Protein AF-A0AAV1NY60-F1 (afdb_monomer_lite)

Organism: Scomber scombrus (NCBI:txid13677)

Radius of gyration: 29.64 Å; chains: 1; bounding box: 62×32×74 Å

InterPro domains:
  IPR008906 HAT, C-terminal dimerisation domain [PF05699] (4-54)

Sequence (114 aa):
MLRHECPDVLDLFDALLTIPTSTADCERGFSVMKQVKCDWRSTLKGETLADLLKTQLCSADIKDSDPRKAIEIWHGNSVRTHRPHFVRKRKDGTALDGVSESESENSSESSEDV

Structure (mmCIF, N/CA/C/O backbone):
data_AF-A0AAV1NY60-F1
#
_entry.id   AF-A0AAV1NY60-F1
#
loop_
_atom_site.group_PDB
_atom_site.id
_atom_site.type_symbol
_atom_site.label_atom_id
_atom_site.label_alt_id
_atom_site.label_comp_id
_atom_site.label_asym_id
_atom_site.label_entity_id
_atom_site.label_seq_id
_atom_site.pdbx_PDB_ins_code
_atom_site.Cartn_x
_atom_site.Cartn_y
_atom_site.Cartn_z
_atom_site.occupancy
_atom_site.B_iso_or_equiv
_atom_site.auth_seq_id
_atom_site.auth_comp_id
_atom_site.auth_asym_id
_atom_site.auth_atom_id
_atom_site.pdbx_PDB_model_num
ATOM 1 N N . MET A 1 1 ? -28.834 -8.456 15.345 1.00 63.53 1 MET A N 1
ATOM 2 C CA . MET A 1 1 ? -29.885 -7.552 15.859 1.00 63.53 1 MET A CA 1
ATOM 3 C C . MET A 1 1 ? -29.374 -6.113 15.915 1.00 63.53 1 MET A C 1
ATOM 5 O O . MET A 1 1 ? -29.934 -5.307 15.195 1.00 63.53 1 MET A O 1
ATOM 9 N N . LEU A 1 2 ? -28.232 -5.822 16.558 1.00 71.81 2 LEU A N 1
ATOM 10 C CA . LEU A 1 2 ? -27.646 -4.463 16.627 1.00 71.81 2 LEU A CA 1
ATOM 11 C C . LEU A 1 2 ? -27.467 -3.719 15.280 1.00 71.81 2 LEU A C 1
ATOM 13 O O . LEU A 1 2 ? -27.772 -2.537 15.189 1.00 71.81 2 LEU A O 1
ATOM 17 N N . ARG A 1 3 ? -27.041 -4.411 14.209 1.00 79.75 3 ARG A N 1
ATOM 18 C CA . ARG A 1 3 ? -26.874 -3.807 12.865 1.00 79.75 3 ARG A CA 1
ATOM 19 C C . ARG A 1 3 ? -28.148 -3.214 12.257 1.00 79.75 3 ARG A C 1
ATOM 21 O O . ARG A 1 3 ? -28.046 -2.350 11.400 1.00 79.75 3 ARG A O 1
ATOM 28 N N . HIS A 1 4 ? -29.325 -3.669 12.683 1.00 85.38 4 HIS A N 1
ATOM 29 C CA . HIS A 1 4 ? -30.602 -3.116 12.222 1.00 85.38 4 HIS A CA 1
ATOM 30 C C . HIS A 1 4 ?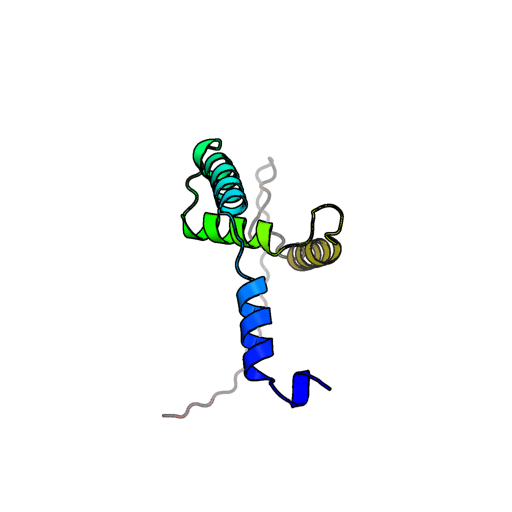 -31.114 -1.978 13.110 1.00 85.38 4 HIS A C 1
ATOM 32 O O . HIS A 1 4 ? -31.940 -1.193 12.663 1.00 85.38 4 HIS A O 1
ATOM 38 N N . GLU A 1 5 ? -30.643 -1.894 14.354 1.00 89.94 5 GLU A N 1
ATOM 39 C CA . GLU A 1 5 ? -31.080 -0.887 15.327 1.00 89.94 5 GLU A CA 1
ATOM 40 C C . GLU A 1 5 ? -30.275 0.411 15.200 1.00 89.94 5 GLU A C 1
ATOM 42 O O . GLU A 1 5 ? -30.820 1.492 15.404 1.00 89.94 5 GLU A O 1
ATOM 47 N N . CYS A 1 6 ? -28.991 0.319 14.839 1.00 91.19 6 CYS A N 1
ATOM 48 C CA . CYS A 1 6 ? -28.107 1.475 14.693 1.00 91.19 6 CYS A CA 1
ATOM 49 C C . CYS A 1 6 ? -27.014 1.255 13.623 1.00 91.19 6 CYS A C 1
ATOM 51 O O . CYS A 1 6 ? -25.830 1.175 13.961 1.00 91.19 6 CYS A O 1
ATOM 53 N N . PRO A 1 7 ? -27.382 1.158 12.330 1.00 91.88 7 PRO A N 1
ATOM 54 C CA . PRO A 1 7 ? -26.423 0.917 11.248 1.00 91.88 7 PRO A CA 1
ATOM 55 C C . PRO A 1 7 ? -25.326 1.993 11.184 1.00 91.88 7 PRO A C 1
ATOM 57 O O . PRO A 1 7 ? -24.150 1.655 11.258 1.00 91.88 7 PRO A O 1
ATOM 60 N N . ASP A 1 8 ? -25.695 3.277 11.196 1.00 94.25 8 ASP A N 1
ATOM 61 C CA . ASP A 1 8 ? -24.743 4.393 11.054 1.00 94.25 8 ASP A CA 1
ATOM 62 C C . ASP A 1 8 ? -23.705 4.457 12.187 1.00 94.25 8 ASP A C 1
ATOM 64 O O . ASP A 1 8 ? -22.548 4.823 11.982 1.00 94.25 8 ASP A O 1
ATOM 68 N N . VAL A 1 9 ? -24.113 4.100 13.410 1.00 94.50 9 VAL A N 1
ATOM 69 C CA . VAL A 1 9 ? -23.216 4.085 14.575 1.00 94.50 9 VAL A CA 1
ATOM 70 C C . VAL A 1 9 ? -22.189 2.970 14.428 1.00 94.50 9 VAL A C 1
ATOM 72 O O . VAL A 1 9 ? -21.022 3.162 14.755 1.00 94.50 9 VAL A O 1
ATOM 75 N N . LEU A 1 10 ? -22.608 1.808 13.931 1.00 93.56 10 LEU A N 1
ATOM 76 C CA . LEU A 1 10 ? -21.707 0.683 13.712 1.00 93.56 10 LEU A CA 1
ATOM 77 C C . LEU A 1 10 ? -20.764 0.941 12.539 1.00 93.56 10 LEU A C 1
ATOM 79 O O . LEU A 1 10 ? -19.580 0.659 12.680 1.00 93.56 10 LEU A O 1
ATOM 83 N N . ASP A 1 11 ? -21.238 1.572 11.465 1.00 93.25 11 ASP A N 1
ATOM 84 C CA . ASP A 1 11 ? -20.383 2.005 10.355 1.00 93.25 11 ASP A CA 1
ATOM 85 C C . ASP A 1 11 ? -19.325 3.019 10.826 1.00 93.25 11 ASP A C 1
ATOM 87 O O . ASP A 1 11 ? -18.167 2.965 10.406 1.00 93.25 11 ASP A O 1
ATOM 91 N N . LEU A 1 12 ? -19.685 3.912 11.757 1.00 96.06 12 LEU A N 1
ATOM 92 C CA . LEU A 1 12 ? -18.739 4.838 12.381 1.00 96.06 12 LEU A CA 1
ATOM 93 C C . LEU A 1 12 ? -17.682 4.108 13.219 1.00 96.06 12 LEU A C 1
ATOM 95 O O . LEU A 1 12 ? -16.504 4.457 13.147 1.00 96.06 12 LEU A O 1
ATOM 99 N N . PHE A 1 13 ? -18.080 3.116 14.020 1.00 95.19 13 PHE A N 1
ATOM 100 C CA . PHE A 1 13 ? -17.127 2.311 14.786 1.00 95.19 13 PHE A CA 1
ATOM 101 C C . PHE A 1 13 ? -16.223 1.491 13.871 1.00 95.19 13 PHE A C 1
ATOM 103 O O . PHE A 1 13 ? -15.017 1.464 14.099 1.00 95.19 13 PHE A O 1
ATOM 110 N N . ASP A 1 14 ? -16.770 0.885 12.820 1.00 95.06 14 ASP A N 1
ATOM 111 C CA . ASP A 1 14 ? -15.990 0.146 11.834 1.00 95.06 14 ASP A CA 1
ATOM 112 C C . ASP A 1 14 ? -14.961 1.075 11.172 1.00 95.06 14 ASP A C 1
ATOM 114 O O . ASP A 1 14 ? -13.774 0.754 11.153 1.00 95.06 14 ASP A O 1
ATOM 118 N N . ALA A 1 15 ? -15.361 2.279 10.744 1.00 95.06 15 ALA A N 1
ATOM 119 C CA . ALA A 1 15 ? -14.438 3.279 10.210 1.00 95.06 15 ALA A CA 1
ATOM 120 C C . ALA A 1 15 ? -13.373 3.703 11.236 1.00 95.06 15 ALA A C 1
ATOM 122 O O . ALA A 1 15 ? -12.188 3.749 10.906 1.00 95.06 15 ALA A O 1
ATOM 123 N N . LEU A 1 16 ? -13.759 3.964 12.488 1.00 96.19 16 LEU A N 1
ATOM 124 C CA . LEU A 1 16 ? -12.830 4.337 13.556 1.00 96.19 16 LEU A CA 1
ATOM 125 C C . LEU A 1 16 ? -11.783 3.244 13.808 1.00 96.19 16 LEU A C 1
ATOM 127 O O . LEU A 1 16 ? -10.610 3.551 14.003 1.00 96.19 16 LEU A O 1
ATOM 131 N N . LEU A 1 17 ? -12.194 1.976 13.760 1.00 95.19 17 LEU A N 1
ATOM 132 C CA . LEU A 1 17 ? -11.316 0.822 13.946 1.00 95.19 17 LEU A CA 1
ATOM 133 C C . LEU A 1 17 ? -10.357 0.596 12.766 1.00 95.19 17 LEU A C 1
ATOM 135 O O . LEU A 1 17 ? -9.358 -0.101 12.936 1.00 95.19 17 LEU A O 1
ATOM 139 N N . THR A 1 18 ? -10.608 1.193 11.594 1.00 94.38 18 THR A N 1
ATOM 140 C CA . THR A 1 18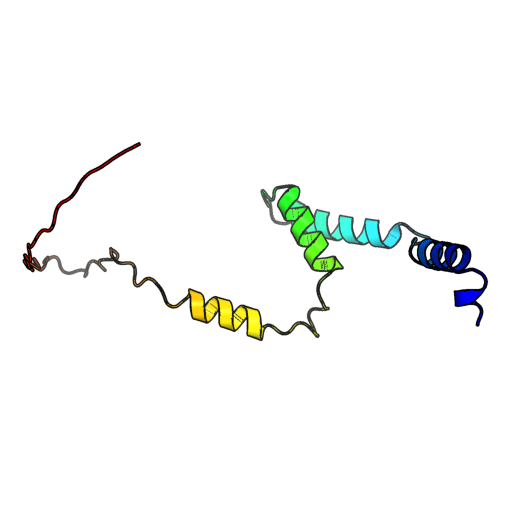 ? -9.645 1.173 10.473 1.00 94.38 18 THR A CA 1
ATOM 141 C C . THR A 1 18 ? -8.512 2.187 10.619 1.00 94.38 18 THR A C 1
ATOM 143 O O . THR A 1 18 ? -7.502 2.069 9.924 1.00 94.38 18 THR A O 1
ATOM 146 N N . ILE A 1 19 ? -8.649 3.182 11.502 1.00 93.19 19 ILE A N 1
ATOM 147 C CA . ILE A 1 19 ? -7.638 4.227 11.675 1.00 93.19 19 ILE A CA 1
ATOM 148 C C . ILE A 1 19 ? -6.509 3.680 12.560 1.00 93.19 19 ILE A C 1
ATOM 150 O O . ILE A 1 19 ? -6.743 3.356 13.727 1.00 93.19 19 ILE A O 1
ATOM 154 N N . PRO A 1 20 ? -5.266 3.592 12.055 1.00 90.44 20 PRO A N 1
ATOM 155 C CA . PRO A 1 20 ? -4.145 3.142 12.864 1.00 90.44 20 PRO A CA 1
ATOM 156 C C . PRO A 1 20 ? -3.839 4.159 13.970 1.00 90.44 20 PRO A C 1
ATOM 158 O O . PRO A 1 20 ? -3.864 5.371 13.761 1.00 90.44 20 PRO A O 1
ATOM 161 N N . THR A 1 21 ? -3.489 3.666 15.157 1.00 92.19 21 THR A N 1
ATOM 162 C CA . THR A 1 21 ? -3.136 4.501 16.319 1.00 92.19 21 THR A CA 1
ATOM 163 C C . THR A 1 21 ? -1.699 5.032 16.274 1.00 92.19 21 THR A C 1
ATOM 165 O O . THR A 1 21 ? -1.312 5.831 17.125 1.00 92.19 21 THR A O 1
ATOM 168 N N . SER A 1 22 ? -0.893 4.595 15.299 1.00 93.12 22 SER A N 1
ATOM 169 C CA . SER A 1 22 ? 0.524 4.940 15.160 1.00 93.12 22 SER A CA 1
ATOM 170 C C . SER A 1 22 ? 0.926 5.134 13.698 1.00 93.12 22 SER A C 1
ATOM 172 O O . SER A 1 22 ? 0.377 4.507 12.796 1.00 93.12 22 SER A O 1
ATOM 174 N N . THR A 1 23 ? 1.941 5.970 13.475 1.00 93.56 23 THR A N 1
ATOM 175 C CA . THR A 1 23 ? 2.581 6.202 12.172 1.00 93.56 23 THR A CA 1
ATOM 176 C C . THR A 1 23 ? 3.776 5.287 11.904 1.00 93.56 23 THR A C 1
ATOM 178 O O . THR A 1 23 ? 4.394 5.400 10.846 1.00 93.56 23 THR A O 1
ATOM 181 N N . ALA A 1 24 ? 4.107 4.373 12.822 1.00 93.38 24 ALA A N 1
ATOM 182 C CA . ALA A 1 24 ? 5.294 3.523 12.719 1.00 93.38 24 ALA A CA 1
ATOM 183 C C . ALA A 1 24 ? 5.341 2.708 11.411 1.00 93.38 24 ALA A C 1
ATOM 185 O O . ALA A 1 24 ? 6.397 2.591 10.786 1.00 93.38 24 ALA A O 1
ATOM 186 N N . ASP A 1 25 ? 4.196 2.196 10.952 1.00 86.19 25 ASP A N 1
ATOM 187 C CA . ASP A 1 25 ? 4.116 1.438 9.699 1.00 86.19 25 ASP A CA 1
ATOM 188 C C . ASP A 1 25 ? 4.370 2.325 8.472 1.00 86.19 25 ASP A C 1
ATOM 190 O O . ASP A 1 25 ? 5.076 1.923 7.542 1.00 86.19 25 ASP A O 1
ATOM 194 N N . CYS A 1 26 ? 3.886 3.571 8.497 1.00 91.00 26 CYS A N 1
ATOM 195 C CA . CYS A 1 26 ? 4.167 4.560 7.459 1.00 91.00 26 CYS A CA 1
ATOM 196 C C . CYS A 1 26 ? 5.667 4.884 7.406 1.00 91.00 26 CYS A C 1
ATOM 198 O O . CYS A 1 26 ? 6.271 4.874 6.334 1.00 91.00 26 CYS A O 1
ATOM 200 N N . GLU A 1 27 ? 6.293 5.129 8.561 1.00 93.12 27 GLU A N 1
ATOM 201 C CA . GLU A 1 27 ? 7.730 5.411 8.679 1.00 93.12 27 GLU A CA 1
ATOM 202 C C . GLU A 1 27 ? 8.583 4.245 8.171 1.00 93.12 27 GLU A C 1
ATOM 204 O O . GLU A 1 27 ? 9.568 4.450 7.452 1.00 93.12 27 GLU A O 1
ATOM 209 N N . ARG A 1 28 ? 8.170 3.009 8.472 1.00 91.75 28 ARG A N 1
ATOM 210 C CA . ARG A 1 28 ? 8.808 1.800 7.949 1.00 91.75 28 ARG A CA 1
ATOM 211 C C . ARG A 1 28 ? 8.713 1.731 6.426 1.00 91.75 28 ARG A C 1
ATOM 213 O O . ARG A 1 28 ? 9.735 1.504 5.778 1.00 91.75 28 ARG A O 1
ATOM 220 N N . GLY A 1 29 ? 7.534 1.982 5.855 1.00 91.50 29 GLY A N 1
ATOM 221 C CA . GLY A 1 29 ? 7.331 2.049 4.404 1.00 91.50 29 GLY A CA 1
ATOM 222 C C . GLY A 1 29 ? 8.213 3.109 3.736 1.00 91.50 29 GLY A C 1
ATOM 223 O O . GLY A 1 29 ? 8.900 2.826 2.754 1.00 91.50 29 GLY A O 1
ATOM 224 N N . PHE A 1 30 ? 8.292 4.312 4.313 1.00 90.62 30 PHE A N 1
ATOM 225 C CA . PHE A 1 30 ? 9.167 5.375 3.810 1.00 90.62 30 PHE A CA 1
ATOM 226 C C . PHE A 1 30 ? 10.651 5.032 3.912 1.00 90.62 30 PHE A C 1
ATOM 228 O O . PHE A 1 30 ? 11.414 5.382 3.013 1.00 90.62 30 PHE A O 1
ATOM 235 N N . SER A 1 31 ? 11.072 4.336 4.968 1.00 91.31 31 SER A N 1
ATOM 236 C CA . SER A 1 31 ? 12.451 3.866 5.107 1.00 91.31 31 SER A CA 1
ATOM 237 C C . SER A 1 31 ? 12.827 2.897 3.982 1.00 91.31 31 SER A C 1
ATOM 239 O O . SER A 1 31 ? 13.859 3.077 3.332 1.00 91.31 31 SER A O 1
ATOM 241 N N . VAL A 1 32 ? 11.943 1.942 3.663 1.00 88.94 32 VAL A N 1
ATOM 242 C CA . VAL A 1 32 ? 12.127 1.026 2.524 1.00 88.94 32 VAL A CA 1
ATOM 243 C C . VAL A 1 32 ? 12.185 1.808 1.209 1.00 88.94 32 VAL A C 1
ATOM 245 O O . VAL A 1 32 ? 13.103 1.611 0.415 1.00 88.94 32 VAL A O 1
ATOM 248 N N . MET A 1 33 ? 11.276 2.763 0.986 1.00 91.00 33 MET A N 1
ATOM 249 C CA . MET A 1 33 ? 11.298 3.570 -0.243 1.00 91.00 33 MET A CA 1
ATOM 250 C C . MET A 1 33 ? 12.538 4.459 -0.349 1.00 91.00 33 MET A C 1
ATOM 252 O O . MET A 1 33 ? 13.054 4.675 -1.447 1.00 91.00 33 MET A O 1
ATOM 256 N N . LYS A 1 34 ? 13.067 4.945 0.778 1.00 89.62 34 LYS A N 1
ATOM 257 C CA . LYS A 1 34 ? 14.332 5.682 0.826 1.00 89.62 34 LYS A CA 1
ATOM 258 C C . LYS A 1 34 ? 15.498 4.796 0.396 1.00 89.62 34 LYS A C 1
ATOM 260 O O . LYS A 1 34 ? 16.338 5.263 -0.364 1.00 89.62 34 LYS A O 1
ATOM 265 N N . GLN A 1 35 ? 15.531 3.530 0.814 1.00 88.31 35 GLN A N 1
ATOM 266 C CA . GLN A 1 35 ? 16.535 2.569 0.344 1.00 88.31 35 GLN A CA 1
ATOM 267 C C . GLN A 1 35 ? 16.410 2.328 -1.165 1.00 88.31 35 GLN A C 1
ATOM 269 O O . GLN A 1 35 ? 17.387 2.494 -1.890 1.00 88.31 35 GLN A O 1
ATOM 274 N N . VAL A 1 36 ? 15.201 2.042 -1.661 1.00 87.50 36 VAL A N 1
ATOM 275 C CA . VAL A 1 36 ? 14.949 1.825 -3.099 1.00 87.50 36 VAL A CA 1
ATOM 276 C C . VAL A 1 36 ? 15.397 3.032 -3.929 1.00 87.50 36 VAL A C 1
ATOM 278 O O . VAL A 1 36 ? 16.093 2.873 -4.932 1.00 87.50 36 VAL A O 1
ATOM 281 N N . LYS A 1 37 ? 15.052 4.249 -3.494 1.00 87.00 37 LYS A N 1
ATOM 282 C CA . LYS A 1 37 ? 15.401 5.480 -4.208 1.00 87.00 37 LYS A CA 1
ATOM 283 C C . LYS A 1 37 ? 16.901 5.777 -4.166 1.00 87.00 37 LYS A C 1
ATOM 285 O O . LYS A 1 37 ? 17.496 6.067 -5.204 1.00 87.00 37 LYS A O 1
ATOM 290 N N . CYS A 1 38 ? 17.495 5.758 -2.973 1.00 80.44 38 CYS A N 1
ATOM 291 C CA . CYS A 1 38 ? 18.815 6.334 -2.723 1.00 80.44 38 CYS A CA 1
ATOM 292 C C . CYS A 1 38 ? 19.979 5.358 -2.923 1.00 80.44 38 CYS A C 1
ATOM 294 O O . CYS A 1 38 ? 21.055 5.812 -3.302 1.00 80.44 38 CYS A O 1
ATOM 296 N N . ASP A 1 39 ? 19.791 4.058 -2.687 1.00 70.12 39 ASP A N 1
ATOM 297 C CA . ASP A 1 39 ? 20.901 3.093 -2.676 1.00 70.12 39 ASP A CA 1
ATOM 298 C C . ASP A 1 39 ? 21.359 2.732 -4.104 1.00 70.12 39 ASP A C 1
ATOM 300 O O . ASP A 1 39 ? 22.545 2.669 -4.415 1.00 70.12 39 ASP A O 1
ATOM 304 N N . TRP A 1 40 ? 20.411 2.634 -5.040 1.00 61.03 40 TRP A N 1
ATOM 305 C CA . TRP A 1 40 ? 20.656 2.134 -6.400 1.00 61.03 40 TRP A CA 1
ATOM 306 C C . TRP A 1 40 ? 20.949 3.217 -7.454 1.00 61.03 40 TRP A C 1
ATOM 308 O O . TRP A 1 40 ? 20.818 2.951 -8.648 1.00 61.03 40 TRP A O 1
ATOM 318 N N . ARG A 1 41 ? 21.287 4.459 -7.052 1.00 57.62 41 ARG A N 1
ATOM 319 C CA . ARG A 1 41 ? 21.325 5.651 -7.946 1.00 57.62 41 ARG A CA 1
ATOM 320 C C . ARG A 1 41 ? 20.115 5.703 -8.890 1.00 57.62 41 ARG A C 1
ATOM 322 O O . ARG A 1 41 ? 20.234 6.052 -10.065 1.00 57.62 41 ARG A O 1
ATOM 329 N N . SER A 1 42 ? 18.951 5.304 -8.385 1.00 65.56 42 SER A N 1
ATOM 330 C CA . SER A 1 42 ? 17.776 5.134 -9.224 1.00 65.56 42 SER A CA 1
ATOM 331 C C . SER A 1 42 ? 17.227 6.508 -9.613 1.00 65.56 42 SER A C 1
ATOM 333 O O . SER A 1 42 ? 16.935 7.352 -8.768 1.00 65.56 42 SER A O 1
ATOM 335 N N . THR A 1 43 ? 17.066 6.753 -10.912 1.00 79.00 43 THR A N 1
ATOM 336 C CA . THR A 1 43 ? 16.353 7.926 -11.448 1.00 79.00 43 THR A CA 1
ATOM 337 C C . THR A 1 43 ? 14.835 7.739 -11.364 1.00 79.00 43 THR A C 1
ATOM 339 O O . THR A 1 43 ? 14.083 8.289 -12.171 1.00 79.00 43 THR A O 1
ATOM 342 N N . LEU A 1 44 ? 14.368 6.935 -10.398 1.00 86.50 44 LEU A N 1
ATOM 343 C CA . LEU A 1 44 ? 12.963 6.591 -10.267 1.00 86.50 44 LEU A CA 1
ATOM 344 C C . LEU A 1 44 ? 12.147 7.849 -9.984 1.00 86.50 44 LEU A C 1
ATOM 346 O O . LEU A 1 44 ? 12.415 8.611 -9.047 1.00 86.50 44 LEU A O 1
ATOM 350 N N . LYS A 1 45 ? 11.119 8.044 -10.807 1.00 89.88 45 LYS A N 1
ATOM 351 C CA . LYS A 1 45 ? 10.137 9.101 -10.601 1.00 89.88 45 LYS A CA 1
ATOM 352 C C . LYS A 1 45 ? 9.345 8.817 -9.325 1.00 89.88 45 LYS A C 1
ATOM 354 O O . LYS A 1 45 ? 9.189 7.667 -8.915 1.00 89.88 45 LYS A O 1
ATOM 359 N N . GLY A 1 46 ? 8.827 9.879 -8.709 1.00 89.62 46 GLY A N 1
ATOM 360 C CA . GLY A 1 46 ? 7.995 9.765 -7.507 1.00 89.62 46 GLY A CA 1
ATOM 361 C C . GLY A 1 46 ? 6.763 8.883 -7.723 1.00 89.62 46 GLY A C 1
ATOM 362 O O . GLY A 1 46 ? 6.438 8.087 -6.852 1.00 89.62 46 GLY A O 1
ATOM 363 N N . GLU A 1 47 ? 6.153 8.961 -8.906 1.00 93.00 47 GLU A N 1
ATOM 364 C CA . GLU A 1 47 ? 5.021 8.121 -9.320 1.00 93.00 47 GLU A CA 1
ATOM 365 C C . GLU A 1 47 ? 5.373 6.630 -9.258 1.00 93.00 47 GLU A C 1
ATOM 367 O O . GLU A 1 47 ? 4.709 5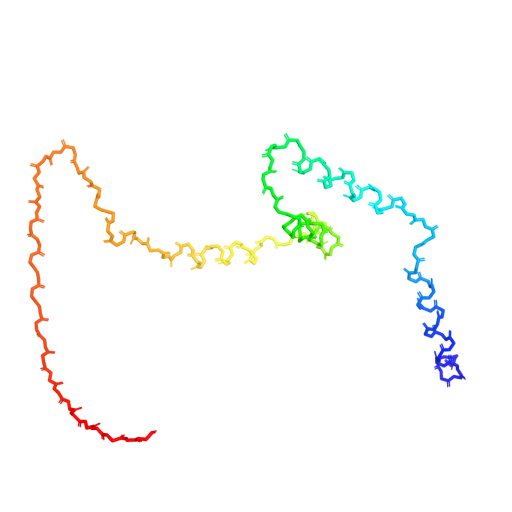.865 -8.570 1.00 93.00 47 GLU A O 1
ATOM 372 N N . THR A 1 48 ? 6.493 6.231 -9.869 1.00 91.56 48 THR A N 1
ATOM 373 C CA . THR A 1 48 ? 6.948 4.834 -9.857 1.00 91.56 48 THR A CA 1
ATOM 374 C C . THR A 1 48 ? 7.262 4.346 -8.443 1.00 91.56 48 THR A C 1
ATOM 376 O O . THR A 1 48 ? 6.983 3.201 -8.110 1.00 91.56 48 THR A O 1
ATOM 379 N N . LEU A 1 49 ? 7.817 5.205 -7.580 1.00 91.81 49 LEU A N 1
ATOM 380 C CA . LEU A 1 49 ? 8.021 4.867 -6.167 1.00 91.81 49 LEU A CA 1
ATOM 381 C C . LEU A 1 49 ? 6.699 4.654 -5.421 1.00 91.81 49 LEU A C 1
ATOM 383 O O . LEU A 1 49 ? 6.609 3.743 -4.601 1.00 91.81 49 LEU A O 1
ATOM 387 N N . ALA A 1 50 ? 5.682 5.469 -5.701 1.00 92.62 50 ALA A N 1
ATOM 388 C CA . ALA A 1 50 ? 4.358 5.310 -5.110 1.00 92.62 50 ALA A CA 1
ATOM 389 C C . ALA A 1 50 ? 3.687 4.009 -5.577 1.00 92.62 50 ALA A C 1
ATOM 391 O O . ALA A 1 50 ? 3.122 3.290 -4.754 1.00 92.62 50 ALA A O 1
ATOM 392 N N . ASP A 1 51 ? 3.813 3.663 -6.860 1.00 93.88 51 ASP A N 1
ATOM 393 C CA . ASP A 1 51 ? 3.306 2.400 -7.406 1.00 93.88 51 ASP A CA 1
ATOM 394 C C . ASP A 1 51 ? 3.990 1.183 -6.766 1.00 93.88 51 ASP A C 1
ATOM 396 O O . ASP A 1 51 ? 3.328 0.197 -6.429 1.00 93.88 51 ASP A O 1
ATOM 400 N N . LEU A 1 52 ? 5.304 1.255 -6.532 1.00 91.69 52 LEU A N 1
ATOM 401 C CA . LEU A 1 52 ? 6.046 0.207 -5.826 1.00 91.69 52 LEU A CA 1
ATOM 402 C C . LEU A 1 52 ? 5.593 0.066 -4.369 1.00 91.69 52 LEU A C 1
ATOM 404 O O . LEU A 1 52 ? 5.351 -1.053 -3.919 1.00 91.69 52 LEU A O 1
ATOM 408 N N . LEU A 1 53 ? 5.423 1.179 -3.648 1.00 92.88 53 LEU A N 1
ATOM 409 C CA . LEU A 1 53 ? 4.904 1.160 -2.278 1.00 92.88 53 LEU A CA 1
ATOM 410 C C . LEU A 1 53 ? 3.487 0.574 -2.231 1.00 92.88 53 LEU A C 1
ATOM 412 O O . LEU A 1 53 ? 3.191 -0.265 -1.386 1.00 92.88 53 LEU A O 1
ATOM 416 N N . LYS A 1 54 ? 2.617 0.965 -3.167 1.00 93.56 54 LYS A N 1
ATOM 417 C CA . LYS A 1 54 ? 1.260 0.419 -3.276 1.00 93.56 54 LYS A CA 1
ATOM 418 C C . LYS A 1 54 ? 1.282 -1.079 -3.557 1.00 93.56 54 LYS A C 1
ATOM 420 O O . LYS A 1 54 ? 0.514 -1.820 -2.954 1.00 93.56 54 LYS A O 1
ATOM 425 N N . THR A 1 55 ? 2.177 -1.527 -4.435 1.00 91.88 55 THR A N 1
ATOM 426 C CA . THR A 1 55 ? 2.368 -2.955 -4.703 1.00 91.88 55 THR A CA 1
ATOM 427 C C . THR A 1 55 ? 2.760 -3.673 -3.419 1.00 91.88 55 THR A C 1
ATOM 429 O O . THR A 1 55 ? 2.092 -4.626 -3.057 1.00 91.88 55 THR A O 1
ATOM 432 N N . GLN A 1 56 ? 3.747 -3.166 -2.675 1.00 89.56 56 GLN A N 1
ATOM 433 C CA . GLN A 1 56 ? 4.185 -3.759 -1.409 1.00 89.56 56 GLN A CA 1
ATOM 434 C C . GLN A 1 56 ? 3.067 -3.848 -0.354 1.00 89.56 56 GLN A C 1
ATOM 436 O O . GLN A 1 56 ? 3.007 -4.830 0.378 1.00 89.56 56 GLN A O 1
ATOM 441 N N . LEU A 1 57 ? 2.212 -2.825 -0.244 1.00 90.00 57 LEU A N 1
ATOM 442 C CA . LEU A 1 57 ? 1.155 -2.761 0.774 1.00 90.00 57 LEU A CA 1
ATOM 443 C C . LEU A 1 57 ? -0.097 -3.568 0.406 1.00 90.00 57 LEU A C 1
ATOM 445 O O . LEU A 1 57 ? -0.793 -4.051 1.294 1.00 90.00 57 LEU A O 1
ATOM 449 N N . CYS A 1 58 ? -0.418 -3.667 -0.884 1.00 91.06 58 CYS A N 1
ATOM 450 C CA . CYS A 1 58 ? -1.657 -4.285 -1.357 1.00 91.06 58 CYS A CA 1
ATOM 451 C C . CYS A 1 58 ? -1.460 -5.692 -1.940 1.00 91.06 58 CYS A C 1
ATOM 453 O O . CYS A 1 58 ? -2.453 -6.379 -2.180 1.00 91.06 58 CYS A O 1
ATOM 455 N N . SER A 1 59 ? -0.224 -6.118 -2.225 1.00 89.81 59 SER A N 1
ATOM 456 C CA . SER A 1 59 ? 0.047 -7.469 -2.720 1.00 89.81 59 SER A CA 1
ATOM 457 C C . SER A 1 59 ? 0.053 -8.494 -1.591 1.00 89.81 59 SER A C 1
ATOM 459 O O . SER A 1 59 ? 0.340 -8.175 -0.440 1.00 89.81 59 SER A O 1
ATOM 461 N N . ALA A 1 60 ? -0.195 -9.756 -1.943 1.00 88.38 60 ALA A N 1
ATOM 462 C CA . ALA A 1 60 ? 0.088 -10.873 -1.050 1.00 88.38 60 ALA A CA 1
ATOM 463 C C . ALA A 1 60 ? 1.579 -10.902 -0.663 1.00 88.38 60 ALA A C 1
ATOM 465 O O . ALA A 1 60 ? 2.429 -10.374 -1.392 1.00 88.38 60 ALA A O 1
ATOM 466 N N . ASP A 1 61 ? 1.894 -11.542 0.466 1.00 88.38 61 ASP A N 1
ATOM 467 C CA . ASP A 1 61 ? 3.284 -11.817 0.827 1.00 88.38 61 ASP A CA 1
ATOM 468 C C . ASP A 1 61 ? 3.942 -12.673 -0.270 1.00 88.38 61 ASP A C 1
ATOM 470 O O . ASP A 1 61 ? 3.291 -13.454 -0.967 1.00 88.38 61 ASP A O 1
ATOM 474 N N . ILE A 1 62 ? 5.258 -12.549 -0.421 1.00 87.81 62 ILE A N 1
ATOM 475 C CA . ILE A 1 62 ? 6.045 -13.230 -1.455 1.00 87.81 62 ILE A CA 1
ATOM 476 C C . ILE A 1 62 ? 5.855 -14.750 -1.379 1.00 87.81 62 ILE A C 1
ATOM 478 O O . ILE A 1 62 ? 5.875 -15.423 -2.407 1.00 87.81 62 ILE A O 1
ATOM 482 N N . LYS A 1 63 ? 5.650 -15.287 -0.171 1.00 91.25 63 LYS A N 1
ATOM 483 C CA . LYS A 1 63 ? 5.423 -16.720 0.071 1.00 91.25 63 LYS A CA 1
ATOM 484 C C . LYS A 1 63 ? 4.098 -17.226 -0.498 1.00 91.25 63 LYS A C 1
ATOM 486 O O . LYS A 1 63 ? 4.038 -18.375 -0.925 1.00 91.25 63 LYS A O 1
ATOM 491 N N . ASP A 1 64 ? 3.082 -16.370 -0.513 1.00 91.88 64 ASP A N 1
ATOM 492 C CA . ASP A 1 64 ? 1.711 -16.708 -0.910 1.00 91.88 64 ASP A CA 1
ATOM 493 C C . ASP A 1 64 ? 1.370 -16.194 -2.318 1.00 91.88 64 ASP A C 1
ATOM 495 O O . ASP A 1 64 ? 0.286 -16.440 -2.847 1.00 91.88 64 ASP A O 1
ATOM 499 N N . SER A 1 65 ? 2.297 -15.466 -2.939 1.00 87.31 65 SER A N 1
ATOM 500 C CA . SER A 1 65 ? 2.154 -14.952 -4.293 1.00 87.31 65 SER A CA 1
ATOM 501 C C . SER A 1 65 ? 2.255 -16.090 -5.313 1.00 87.31 65 SER A C 1
ATOM 503 O O . SER A 1 65 ? 3.272 -16.779 -5.377 1.00 87.31 65 SER A O 1
ATOM 505 N N . ASP A 1 66 ? 1.214 -16.283 -6.133 1.00 91.12 66 ASP A N 1
ATOM 506 C CA . ASP A 1 66 ? 1.239 -17.236 -7.250 1.00 91.12 66 ASP A CA 1
ATOM 507 C C . ASP A 1 66 ? 1.846 -16.581 -8.507 1.00 91.12 66 ASP A C 1
ATOM 509 O O . ASP A 1 66 ? 1.195 -15.746 -9.150 1.00 91.12 66 ASP A O 1
ATOM 513 N N . PRO A 1 67 ? 3.071 -16.960 -8.921 1.00 89.75 67 PRO A N 1
ATOM 514 C CA . PRO A 1 67 ? 3.705 -16.373 -10.093 1.00 89.75 67 PRO A CA 1
ATOM 515 C C . PRO A 1 67 ? 3.131 -16.906 -11.412 1.00 89.75 67 PRO A C 1
ATOM 517 O O . PRO A 1 67 ? 3.457 -16.351 -12.464 1.00 89.75 67 PRO A O 1
ATOM 520 N N . ARG A 1 68 ? 2.299 -17.962 -11.410 1.00 92.31 68 ARG A N 1
ATOM 521 C CA . ARG A 1 68 ? 1.850 -18.638 -12.643 1.00 92.31 68 ARG A CA 1
ATOM 522 C C . ARG A 1 68 ? 1.201 -17.690 -13.634 1.00 92.31 68 ARG A C 1
ATOM 524 O O . ARG A 1 68 ? 1.578 -17.691 -14.799 1.00 92.31 68 ARG A O 1
ATOM 531 N N . LYS A 1 69 ? 0.313 -16.812 -13.165 1.00 88.75 69 LYS A N 1
ATOM 532 C CA . LYS A 1 69 ? -0.350 -15.825 -14.028 1.00 88.75 69 LYS A CA 1
ATOM 533 C C . LYS A 1 69 ? 0.654 -14.890 -14.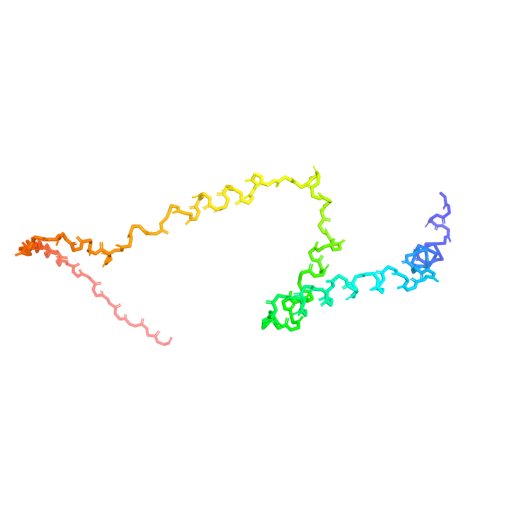709 1.00 88.75 69 LYS A C 1
ATOM 535 O O . LYS A 1 69 ? 0.517 -14.592 -15.891 1.00 88.75 69 LYS A O 1
ATOM 540 N N . ALA A 1 70 ? 1.680 -14.440 -13.986 1.00 88.75 70 ALA A N 1
ATOM 541 C CA . ALA A 1 70 ? 2.728 -13.597 -14.556 1.00 88.75 70 ALA A CA 1
ATOM 542 C C . ALA A 1 70 ? 3.583 -14.369 -15.574 1.00 88.75 70 ALA A C 1
ATOM 544 O O . ALA A 1 70 ? 3.913 -13.828 -16.628 1.00 88.75 70 ALA A O 1
ATOM 545 N N . ILE A 1 71 ? 3.891 -15.639 -15.289 1.00 91.25 71 ILE A N 1
ATOM 546 C CA . ILE A 1 71 ? 4.624 -16.532 -16.195 1.00 91.25 71 ILE A CA 1
ATOM 547 C C . ILE A 1 71 ? 3.828 -16.776 -17.479 1.00 91.25 71 ILE A C 1
ATOM 549 O O . ILE A 1 71 ? 4.399 -16.697 -18.559 1.00 91.25 71 ILE A O 1
ATOM 553 N N . GLU A 1 72 ? 2.525 -17.033 -17.386 1.00 92.31 72 GLU A N 1
ATOM 554 C CA . GLU A 1 72 ? 1.642 -17.241 -18.539 1.00 92.31 72 GLU A CA 1
ATOM 555 C C . GLU A 1 72 ? 1.552 -15.992 -19.416 1.00 92.31 72 GLU A C 1
ATOM 557 O O . GLU A 1 72 ? 1.688 -16.090 -20.634 1.00 92.31 72 GLU A O 1
ATOM 562 N N . ILE A 1 73 ? 1.396 -14.811 -18.805 1.00 90.12 73 ILE A N 1
ATOM 563 C CA . ILE A 1 73 ? 1.418 -13.526 -19.517 1.00 90.12 73 ILE A CA 1
ATOM 564 C C . ILE A 1 73 ? 2.773 -13.326 -20.198 1.00 90.12 73 ILE A C 1
ATOM 566 O O . ILE A 1 73 ? 2.826 -12.971 -21.375 1.00 90.12 73 ILE A O 1
ATOM 570 N N . TRP A 1 74 ? 3.874 -13.563 -19.481 1.00 87.75 74 TRP A N 1
ATOM 571 C CA . TRP A 1 74 ? 5.213 -13.432 -20.044 1.00 87.75 74 TRP A CA 1
ATOM 572 C C . TRP A 1 74 ? 5.431 -14.414 -21.190 1.00 87.75 74 TRP A C 1
ATOM 574 O O . TRP A 1 74 ? 5.898 -14.001 -22.240 1.00 87.75 74 TRP A O 1
ATOM 584 N N . HIS A 1 75 ? 5.038 -15.677 -21.043 1.00 87.12 75 HIS A N 1
ATOM 585 C CA . HIS A 1 75 ? 5.173 -16.694 -22.077 1.00 87.12 75 HIS A CA 1
ATOM 586 C C . HIS A 1 75 ? 4.304 -16.369 -23.297 1.00 87.12 75 HIS A C 1
ATOM 588 O O . HIS A 1 75 ? 4.823 -16.333 -24.410 1.00 87.12 75 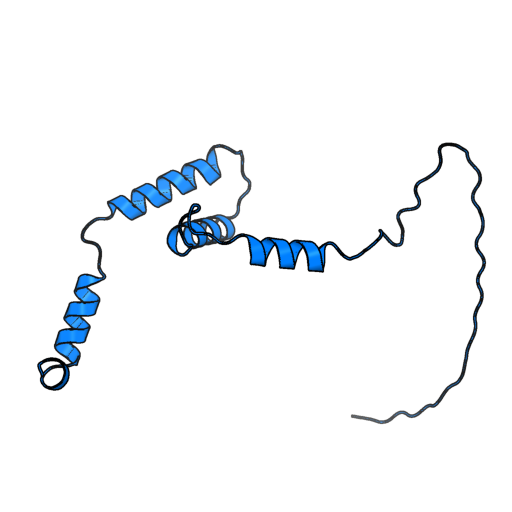HIS A O 1
ATOM 594 N N . GLY A 1 76 ? 3.022 -16.045 -23.096 1.00 83.88 76 GLY A N 1
ATOM 595 C CA . GLY A 1 76 ? 2.090 -15.655 -24.156 1.00 83.88 76 GLY A CA 1
ATOM 596 C C . GLY A 1 76 ? 2.549 -14.421 -24.935 1.00 83.88 76 GLY A C 1
ATOM 597 O O . GLY A 1 76 ? 2.441 -14.400 -26.158 1.00 83.88 76 GLY A O 1
ATOM 598 N N . ASN A 1 77 ? 3.146 -13.441 -24.249 1.00 74.19 77 ASN A N 1
ATOM 599 C CA . ASN A 1 77 ? 3.690 -12.231 -24.870 1.00 74.19 77 ASN A CA 1
ATOM 600 C C . ASN A 1 77 ? 5.132 -12.398 -25.386 1.00 74.19 77 ASN A C 1
ATOM 602 O O . ASN A 1 77 ? 5.550 -11.653 -26.267 1.00 74.19 77 ASN A O 1
ATOM 606 N N . SER A 1 78 ? 5.907 -13.359 -24.867 1.00 67.94 78 SER A N 1
ATOM 607 C CA . SER A 1 78 ? 7.261 -13.676 -25.359 1.00 67.94 78 SER A CA 1
ATOM 608 C C . SER A 1 78 ? 7.215 -14.324 -26.739 1.00 67.94 78 SER A C 1
ATOM 610 O O . SER A 1 78 ? 8.158 -14.207 -27.525 1.00 67.94 78 SER A O 1
ATOM 612 N N . VAL A 1 79 ? 6.084 -14.952 -27.073 1.00 64.94 79 VAL A N 1
ATOM 613 C CA . VAL A 1 79 ? 5.784 -15.451 -28.411 1.00 64.94 79 VAL A CA 1
ATOM 614 C C . VAL A 1 79 ? 5.327 -14.276 -29.288 1.00 64.94 79 VAL A C 1
ATOM 616 O O . VAL A 1 79 ? 4.163 -14.202 -29.666 1.00 64.94 79 VAL A O 1
ATOM 619 N N . ARG A 1 80 ? 6.249 -13.339 -29.589 1.00 64.19 80 ARG A N 1
ATOM 620 C CA . ARG A 1 80 ? 6.399 -12.524 -30.831 1.00 64.19 80 ARG A CA 1
ATOM 621 C C . ARG A 1 80 ? 7.259 -11.278 -30.544 1.00 64.19 80 ARG A C 1
ATOM 623 O O . ARG A 1 80 ? 7.084 -10.613 -29.540 1.00 64.19 80 ARG A O 1
ATOM 630 N N . THR A 1 81 ? 8.192 -10.847 -31.387 1.00 56.28 81 THR A N 1
ATOM 631 C CA . THR A 1 81 ? 8.471 -11.135 -32.797 1.00 56.28 81 THR A CA 1
ATOM 632 C C . THR A 1 81 ? 9.887 -11.699 -32.934 1.00 56.28 81 THR A C 1
ATOM 634 O O . THR A 1 81 ? 10.844 -11.130 -32.410 1.00 56.28 81 THR A O 1
ATOM 637 N N . HIS A 1 82 ? 10.051 -12.788 -33.696 1.00 58.44 82 HIS A N 1
ATOM 638 C CA . HIS A 1 82 ? 11.306 -13.013 -34.416 1.00 58.44 82 HIS A CA 1
ATOM 639 C C . HIS A 1 82 ? 11.622 -11.680 -35.079 1.00 58.44 82 HIS A C 1
ATOM 641 O O . HIS A 1 82 ? 10.827 -11.259 -35.916 1.00 58.44 82 HIS A O 1
ATOM 647 N N . ARG A 1 83 ? 12.650 -10.961 -34.604 1.00 64.25 83 ARG A N 1
ATOM 648 C CA . ARG A 1 83 ? 12.942 -9.594 -35.048 1.00 64.25 83 ARG A CA 1
ATOM 649 C C . ARG A 1 83 ? 12.829 -9.584 -36.579 1.00 64.25 83 ARG A C 1
ATOM 651 O O . ARG A 1 83 ? 13.702 -10.181 -37.212 1.00 64.25 83 ARG A O 1
ATOM 658 N N . PRO A 1 84 ? 11.786 -8.974 -37.179 1.00 59.72 84 PRO A N 1
ATOM 659 C CA . PRO A 1 84 ? 11.506 -9.176 -38.603 1.00 59.72 84 PRO A CA 1
ATOM 660 C C . PRO A 1 84 ? 12.667 -8.680 -39.473 1.00 59.72 84 PRO A C 1
ATOM 662 O O . PRO A 1 84 ? 12.857 -9.130 -40.593 1.00 59.72 84 PRO A O 1
ATOM 665 N N . HIS A 1 85 ? 13.490 -7.798 -38.896 1.00 58.34 85 HIS A N 1
ATOM 666 C CA . HIS A 1 85 ? 14.660 -7.188 -39.510 1.00 58.34 85 HIS A CA 1
ATOM 667 C C . HIS A 1 85 ? 15.998 -7.567 -38.850 1.00 58.34 85 HIS A C 1
ATOM 669 O O . HIS A 1 85 ? 17.013 -6.935 -39.134 1.00 58.34 85 HIS A O 1
ATOM 675 N N . PHE A 1 86 ? 16.062 -8.571 -37.963 1.00 65.88 86 PHE A N 1
ATOM 676 C CA . PHE A 1 86 ? 17.362 -9.039 -37.459 1.00 65.88 86 PHE A CA 1
ATOM 677 C C . PHE A 1 86 ? 17.979 -10.025 -38.437 1.00 65.88 86 PHE A C 1
ATOM 679 O O . PHE A 1 86 ? 17.888 -11.243 -38.292 1.00 65.88 86 PHE A O 1
ATOM 686 N N . VAL A 1 87 ? 18.651 -9.469 -39.436 1.00 65.06 87 VAL A N 1
ATOM 687 C CA . VAL A 1 87 ? 19.555 -10.236 -40.280 1.00 65.06 87 VAL A CA 1
ATOM 688 C C . VAL A 1 87 ? 20.817 -10.488 -39.463 1.00 65.06 87 VAL A C 1
ATOM 690 O O . VAL A 1 87 ? 21.640 -9.596 -39.250 1.00 65.06 87 VAL A O 1
ATOM 693 N N . ARG A 1 88 ? 20.981 -11.718 -38.971 1.00 59.47 88 ARG A N 1
ATOM 694 C CA . ARG A 1 88 ? 22.253 -12.167 -38.401 1.00 59.47 88 ARG A CA 1
ATOM 695 C C . ARG A 1 88 ? 23.285 -12.156 -39.529 1.00 59.47 88 ARG A C 1
ATOM 697 O O . ARG A 1 88 ? 23.337 -13.090 -40.326 1.00 59.47 88 ARG A O 1
ATOM 704 N N . LYS A 1 89 ? 24.091 -11.095 -39.611 1.00 58.56 89 LYS A N 1
ATOM 705 C CA . LYS A 1 89 ? 25.205 -11.002 -40.560 1.00 58.56 89 LYS A CA 1
ATOM 706 C C . LYS A 1 89 ? 26.151 -12.172 -40.270 1.00 58.56 89 LYS A C 1
ATOM 708 O O . LYS A 1 89 ? 26.778 -12.215 -39.210 1.00 58.56 89 LYS A O 1
ATOM 713 N N . ARG A 1 90 ? 26.185 -13.170 -41.159 1.00 56.25 90 ARG A N 1
ATOM 714 C CA . ARG A 1 90 ? 27.202 -14.228 -41.106 1.00 56.25 90 ARG A CA 1
ATOM 715 C C . ARG A 1 90 ? 28.568 -13.567 -41.313 1.00 56.25 90 ARG A C 1
ATOM 717 O O . ARG A 1 90 ? 28.661 -12.518 -41.950 1.00 56.25 90 ARG A O 1
ATOM 724 N N . LYS A 1 91 ? 29.619 -14.137 -40.729 1.00 53.84 91 LYS A N 1
ATOM 725 C CA . LYS A 1 91 ? 30.997 -13.606 -40.741 1.00 53.84 91 LYS A CA 1
ATOM 726 C C . LYS A 1 91 ? 31.679 -13.826 -42.109 1.00 53.84 91 LYS A C 1
ATOM 728 O O . LYS A 1 91 ? 32.898 -13.816 -42.224 1.00 53.84 91 LYS A O 1
ATOM 733 N N . ASP A 1 92 ? 30.882 -14.003 -43.150 1.00 50.81 92 ASP A N 1
ATOM 734 C CA . ASP A 1 92 ? 31.253 -14.528 -44.445 1.00 50.81 92 ASP A CA 1
ATOM 735 C C . ASP A 1 92 ? 30.353 -13.785 -45.442 1.00 50.81 92 ASP A C 1
ATOM 737 O O . ASP A 1 92 ? 29.140 -13.980 -45.512 1.00 50.81 92 ASP A O 1
ATOM 741 N N . GLY A 1 93 ? 30.947 -12.766 -46.066 1.00 50.59 93 GLY A N 1
ATOM 742 C CA . GLY A 1 93 ? 30.259 -11.708 -46.794 1.00 50.59 93 GLY A CA 1
ATOM 743 C C . GLY A 1 93 ? 29.683 -12.160 -48.127 1.00 50.59 93 GLY A C 1
ATOM 744 O O . GLY A 1 93 ? 30.285 -11.928 -49.171 1.00 50.59 93 GLY A O 1
ATOM 745 N N . THR A 1 94 ? 28.482 -12.731 -48.118 1.00 41.84 94 THR A N 1
ATOM 746 C CA . THR A 1 94 ? 27.678 -12.854 -49.340 1.00 41.84 94 THR A CA 1
ATOM 747 C C . THR A 1 94 ? 26.199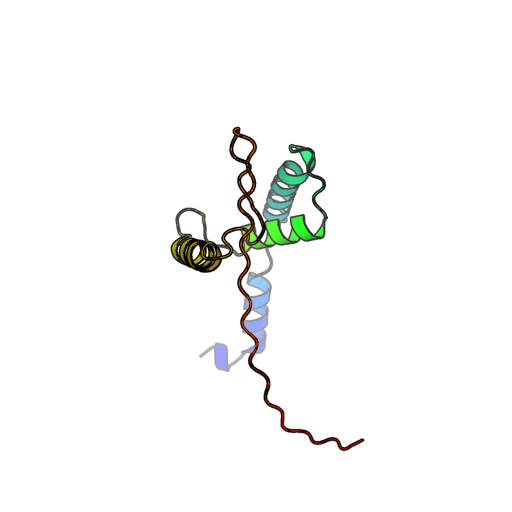 -12.706 -48.996 1.00 41.84 94 THR A C 1
ATOM 749 O O . THR A 1 94 ? 25.637 -13.507 -48.251 1.00 41.84 94 THR A O 1
ATOM 752 N N . ALA A 1 95 ? 25.588 -11.623 -49.480 1.00 40.41 95 ALA A N 1
ATOM 753 C CA . ALA A 1 95 ? 24.152 -11.396 -49.390 1.00 40.41 95 ALA A CA 1
ATOM 754 C C . ALA A 1 95 ? 23.437 -12.314 -50.392 1.00 40.41 95 ALA A C 1
ATOM 756 O O . ALA A 1 95 ? 23.864 -12.408 -51.541 1.00 40.41 95 ALA A O 1
ATOM 757 N N . LEU A 1 96 ? 22.372 -12.987 -49.954 1.00 42.50 96 LEU A N 1
ATOM 758 C CA . LEU A 1 96 ? 21.424 -13.642 -50.850 1.00 42.50 96 LEU A CA 1
ATOM 759 C C . LEU A 1 96 ? 20.257 -12.683 -51.064 1.00 42.50 96 LEU A C 1
ATOM 761 O O . LEU A 1 96 ? 19.548 -12.348 -50.114 1.00 42.50 96 LEU A O 1
ATOM 765 N N . ASP A 1 97 ? 20.135 -12.224 -52.304 1.00 40.06 97 ASP A N 1
ATOM 766 C CA . ASP A 1 97 ? 19.025 -11.432 -52.812 1.00 40.06 97 ASP A CA 1
ATOM 767 C C . ASP A 1 97 ? 17.800 -12.346 -52.937 1.00 40.06 97 ASP A C 1
ATOM 769 O O . ASP A 1 97 ? 17.844 -13.381 -53.605 1.00 40.06 97 ASP A O 1
ATOM 773 N N . GLY A 1 98 ? 16.748 -12.022 -52.194 1.00 40.44 98 GLY A N 1
ATOM 774 C CA . GLY A 1 98 ? 15.527 -12.813 -52.102 1.00 40.44 98 GLY A CA 1
ATOM 775 C C . GLY A 1 98 ? 14.370 -12.033 -52.692 1.00 40.44 98 GLY A C 1
ATOM 776 O O . GLY A 1 98 ? 13.588 -11.443 -51.951 1.00 40.44 98 GLY A O 1
ATOM 777 N N . VAL A 1 99 ? 14.289 -12.029 -54.020 1.00 40.28 99 VAL A N 1
ATOM 778 C CA . VAL A 1 99 ? 13.093 -11.635 -54.766 1.00 40.28 99 VAL A CA 1
ATOM 779 C C . VAL A 1 99 ? 11.944 -12.560 -54.367 1.00 40.28 99 VAL A C 1
ATOM 781 O O . VAL A 1 99 ? 12.077 -13.782 -54.422 1.00 40.28 99 VAL A O 1
ATOM 784 N N . SER A 1 100 ? 10.801 -11.980 -54.013 1.00 36.75 100 SER A N 1
ATOM 785 C CA . SER A 1 100 ? 9.512 -12.642 -54.186 1.00 36.75 100 SER A CA 1
ATOM 786 C C . SER A 1 100 ? 8.476 -11.577 -54.516 1.00 36.75 100 SER A C 1
ATOM 788 O O . SER A 1 100 ? 7.929 -10.919 -53.634 1.00 36.75 100 SER A O 1
ATOM 790 N N . GLU A 1 101 ? 8.254 -11.400 -55.814 1.00 36.81 101 GLU A N 1
ATOM 791 C CA . GLU A 1 101 ? 7.033 -10.818 -56.355 1.00 36.81 101 GLU A CA 1
ATOM 792 C C . GLU A 1 101 ? 5.849 -11.719 -55.988 1.00 36.81 101 GLU A C 1
ATOM 794 O O . GLU A 1 101 ? 5.911 -12.943 -56.124 1.00 36.81 101 GLU A O 1
ATOM 799 N N . SER A 1 102 ? 4.755 -11.108 -55.551 1.00 35.66 102 SER A N 1
ATOM 800 C CA . SER A 1 102 ? 3.418 -11.645 -55.781 1.00 35.66 102 SER A CA 1
ATOM 801 C C . SER A 1 102 ? 2.447 -10.474 -55.819 1.00 35.66 102 SER A C 1
ATOM 803 O O . SER A 1 102 ? 2.004 -9.979 -54.780 1.00 35.66 102 SER A O 1
ATOM 805 N N . GLU A 1 103 ? 2.155 -10.018 -57.033 1.00 34.66 103 GLU A N 1
ATOM 806 C CA . GLU A 1 103 ? 0.977 -9.214 -57.315 1.00 34.66 103 GLU A CA 1
ATOM 807 C C . GLU A 1 103 ? -0.285 -10.058 -57.102 1.00 34.66 103 GLU A C 1
ATOM 809 O O . GLU A 1 103 ? -0.356 -11.224 -57.488 1.00 34.66 103 GLU A O 1
ATOM 814 N N . SER A 1 104 ? -1.299 -9.453 -56.493 1.00 35.62 104 SER A N 1
ATOM 815 C CA . SER A 1 104 ? -2.695 -9.781 -56.775 1.00 35.62 104 SER A CA 1
ATOM 816 C C . SER A 1 104 ? -3.521 -8.517 -56.566 1.00 35.62 104 SER A C 1
ATOM 818 O O . SER A 1 104 ? -3.912 -8.166 -55.455 1.00 35.62 104 SER A O 1
ATOM 820 N N . GLU A 1 105 ? -3.733 -7.807 -57.670 1.00 33.50 105 GLU A N 1
ATOM 821 C CA . GLU A 1 105 ? -4.835 -6.870 -57.838 1.00 33.50 105 GLU A CA 1
ATOM 822 C C . GLU A 1 105 ? -6.147 -7.671 -57.913 1.00 33.50 105 GLU A C 1
ATOM 824 O O . GLU A 1 105 ? -6.237 -8.646 -58.658 1.00 33.50 105 GLU A O 1
ATOM 829 N N . ASN A 1 106 ? -7.183 -7.261 -57.179 1.00 31.89 106 ASN A N 1
ATOM 830 C CA . ASN A 1 106 ? -8.367 -6.724 -57.847 1.00 31.89 106 ASN A CA 1
ATOM 831 C C . ASN A 1 106 ? -9.256 -5.936 -56.874 1.00 31.89 106 ASN A C 1
ATOM 833 O O . ASN A 1 106 ? -9.451 -6.287 -55.711 1.00 31.89 106 ASN A O 1
ATOM 837 N N . SER A 1 107 ? -9.780 -4.867 -57.447 1.00 40.94 107 SER A N 1
ATOM 838 C CA . SER A 1 107 ? -10.525 -3.745 -56.911 1.00 40.94 107 SER A CA 1
ATOM 839 C C . SER A 1 107 ? -11.984 -4.062 -56.577 1.00 40.94 107 SER A C 1
ATOM 841 O O . SER A 1 107 ? -12.624 -4.873 -57.244 1.00 40.94 107 SER A O 1
ATOM 843 N N . SER A 1 108 ? -12.558 -3.282 -55.660 1.00 41.59 108 SER A N 1
ATOM 844 C CA . SER A 1 108 ? -13.901 -2.724 -55.855 1.00 41.59 108 SER A CA 1
ATOM 845 C C . SER A 1 108 ? -14.079 -1.455 -55.021 1.00 41.59 108 SER A C 1
ATOM 847 O O . SER A 1 108 ? -14.087 -1.483 -53.792 1.00 41.59 108 SER A O 1
ATOM 849 N N . GLU A 1 109 ? -14.185 -0.366 -55.766 1.00 42.03 109 GLU A N 1
ATOM 850 C CA . GLU A 1 109 ? -14.531 1.011 -55.433 1.00 42.03 109 GLU A CA 1
ATOM 851 C C . GLU A 1 109 ? -15.894 1.146 -54.733 1.00 42.03 109 GLU A C 1
ATOM 853 O O . GLU A 1 109 ? -16.827 0.430 -55.090 1.00 42.03 109 GLU A O 1
ATOM 858 N N . SER A 1 110 ? -16.025 2.087 -53.790 1.00 37.00 110 SER A N 1
ATOM 859 C CA . SER A 1 110 ? -17.004 3.185 -53.896 1.00 37.00 110 SER A CA 1
ATOM 860 C C . SER A 1 110 ? -16.915 4.147 -52.705 1.00 37.00 110 SER A C 1
ATOM 862 O O . SER A 1 110 ? -16.846 3.737 -51.548 1.00 37.00 110 SER A O 1
ATOM 864 N N . SER A 1 111 ? -16.904 5.429 -53.056 1.00 44.41 111 SER A N 1
ATOM 865 C CA . SER A 1 111 ? -16.906 6.635 -52.224 1.00 44.41 111 SER A CA 1
ATOM 866 C C . SER A 1 111 ? -18.267 6.923 -51.561 1.00 44.41 111 SER A C 1
ATOM 868 O O . SER A 1 111 ? -19.209 6.161 -51.764 1.00 44.41 111 SER A O 1
ATOM 870 N N . GLU A 1 112 ? -18.335 8.088 -50.891 1.00 41.97 112 GLU A N 1
ATOM 871 C CA . GLU A 1 112 ? -19.476 8.795 -50.255 1.00 41.97 112 GLU A CA 1
ATOM 872 C C . GLU A 1 112 ? -19.519 8.614 -48.725 1.00 41.97 112 GLU A C 1
ATOM 874 O O . GLU A 1 112 ? -19.386 7.506 -48.222 1.00 41.97 112 GLU A O 1
ATOM 879 N N . ASP A 1 113 ? -19.752 9.606 -47.869 1.00 42.16 113 ASP A N 1
ATOM 880 C CA . ASP A 1 113 ? -19.708 11.075 -47.865 1.00 42.16 113 ASP A CA 1
ATOM 881 C C . ASP A 1 113 ? -20.060 11.470 -46.402 1.00 42.16 113 ASP A C 1
ATOM 883 O O . ASP A 1 113 ? -20.725 10.698 -45.705 1.00 42.16 113 ASP A O 1
ATOM 887 N N . VAL A 1 114 ? -19.697 12.697 -46.000 1.00 39.50 114 VAL A N 1
ATOM 888 C CA . VAL A 1 114 ? -20.097 13.455 -44.777 1.00 39.50 114 VAL A CA 1
ATOM 889 C C . VAL A 1 114 ? -19.370 13.177 -43.453 1.00 39.50 114 VAL A C 1
ATOM 891 O O . VAL A 1 114 ? -19.632 12.160 -42.778 1.00 39.50 114 VAL A O 1
#

pLDDT: mean 75.26, std 20.98, range [31.89, 96.19]

Foldseek 3Di:
DVCVVCVPVVVVVVVVVPDDPDCVVVVVLVVVLCCVCPVPVDPDDPVNSVVVSCCVVVPDDPVPDDCVVVVCVCVVVVPDDPPPPPDPPDPDDDDDDDDDDDDDDDDDDDDDDD

Secondary structure (DSSP, 8-state):
-HHHH-HHHHHHHHHHHHS-S-SHHHHHHHHHHHHHHHHTT----HHHHHHHHHHHHHSPPTTT---HHHHHHHHHHHS----TT-----SS----------------------